Protein AF-A0A7K4A0I3-F1 (afdb_monomer_lite)

Secondary structure (DSSP, 8-state):
----HHHHHHHHHHHHHHHHHHHHTT-HHHHHHHHHHHHHHHHHHHHTT---HHHHHHHHHHHHHHHHHHHHHHHHHHHHTT-TT--SPPPP-------PPP--SS----------SS--GGGHHHHHHHHHHHHHHHHHHTT-----

pLDDT: mean 91.73, std 7.2, range [68.06, 98.69]

Radius of gyration: 24.48 Å; chains: 1; bounding box: 53×55×45 Å

Sequence (148 aa):
EVADVPNIRQMFSLFTKEAENALERGLVLPAYDNVIKCSHTSNFLDARGAIGFTERQALFGKMRELSRKVAEAYYAQREEMGFPWMKGEQPELVLEEETLPEISEERANLLFEIGVEELPNADLEAAISNLEQLIKALLLDSRLEYNT

Structure (mmCIF, N/CA/C/O backbone):
data_AF-A0A7K4A0I3-F1
#
_entry.id   AF-A0A7K4A0I3-F1
#
loop_
_atom_site.group_PDB
_atom_site.id
_atom_site.type_symbol
_atom_site.label_atom_id
_atom_site.label_alt_id
_atom_site.label_comp_id
_atom_site.label_asym_id
_atom_site.label_entity_id
_atom_site.label_seq_id
_atom_site.pdbx_PDB_ins_code
_atom_site.Cartn_x
_atom_site.Cartn_y
_atom_site.Cartn_z
_atom_site.occupancy
_atom_site.B_iso_or_equiv
_atom_site.auth_seq_id
_atom_site.auth_comp_id
_atom_site.auth_asym_id
_atom_site.auth_atom_id
_atom_site.pdbx_PDB_model_num
ATOM 1 N N . GLU A 1 1 ? -4.300 6.311 -21.183 1.00 68.56 1 GLU A N 1
ATOM 2 C CA . GLU A 1 1 ? -3.957 7.563 -21.903 1.00 68.56 1 GLU A CA 1
ATOM 3 C C . GLU A 1 1 ? -4.893 8.741 -21.604 1.00 68.56 1 GLU A C 1
ATOM 5 O O . GLU A 1 1 ? -4.411 9.864 -21.565 1.00 68.56 1 GLU A O 1
ATOM 10 N N . VAL A 1 2 ? -6.190 8.515 -21.337 1.00 92.31 2 VAL A N 1
ATOM 11 C CA . VAL A 1 2 ? -7.206 9.592 -21.237 1.00 92.31 2 VAL A CA 1
ATOM 12 C C . VAL A 1 2 ? -7.565 10.075 -19.823 1.00 92.31 2 VAL A C 1
ATOM 14 O O . VAL A 1 2 ? -8.317 11.035 -19.696 1.00 92.31 2 VAL A O 1
ATOM 17 N N . ALA A 1 3 ? -7.080 9.429 -18.755 1.00 90.38 3 ALA A N 1
ATOM 18 C CA . ALA A 1 3 ? -7.421 9.844 -17.390 1.00 90.38 3 ALA A CA 1
ATOM 19 C C . ALA A 1 3 ? -6.912 11.270 -17.102 1.00 90.38 3 ALA A C 1
ATOM 21 O O . ALA A 1 3 ? -5.731 11.570 -17.321 1.00 90.38 3 ALA A O 1
ATOM 22 N N . ASP A 1 4 ? -7.812 12.121 -16.605 1.00 96.69 4 ASP A N 1
ATOM 23 C CA . ASP A 1 4 ? -7.553 13.530 -16.316 1.00 96.69 4 ASP A CA 1
ATOM 24 C C . ASP A 1 4 ? -6.763 13.681 -15.008 1.00 96.69 4 ASP A C 1
ATOM 26 O O . ASP A 1 4 ? -7.271 13.445 -13.911 1.00 96.69 4 ASP A O 1
ATOM 30 N N . VAL A 1 5 ? -5.486 14.042 -15.134 1.00 96.81 5 VAL A N 1
ATOM 31 C CA . VAL A 1 5 ? -4.552 14.129 -14.003 1.00 96.81 5 VAL A CA 1
ATOM 32 C C . VAL A 1 5 ? -5.020 15.129 -12.932 1.00 96.81 5 VAL A C 1
ATOM 34 O O . VAL A 1 5 ? -5.008 14.746 -11.759 1.00 96.81 5 VAL A O 1
ATOM 37 N N . PRO A 1 6 ? -5.452 16.365 -13.263 1.00 97.56 6 PRO A N 1
A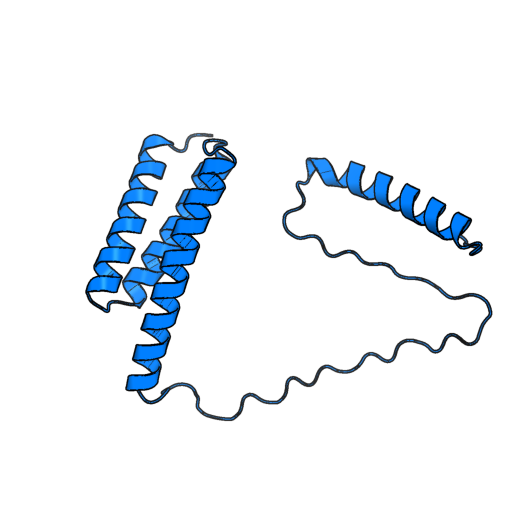TOM 38 C CA . PRO A 1 6 ? -6.020 17.288 -12.276 1.00 97.56 6 PRO A CA 1
ATOM 39 C C . PRO A 1 6 ? -7.171 16.691 -11.457 1.00 97.56 6 PRO A C 1
ATOM 41 O O . PRO A 1 6 ? -7.145 16.767 -10.226 1.00 97.56 6 PRO A O 1
ATOM 44 N N . ASN A 1 7 ? -8.131 16.034 -12.110 1.00 97.88 7 ASN A N 1
ATOM 45 C CA . ASN A 1 7 ? -9.267 15.409 -11.436 1.00 97.88 7 ASN A CA 1
ATOM 46 C C . ASN A 1 7 ? -8.820 14.273 -10.510 1.00 97.88 7 ASN A C 1
ATOM 48 O O . ASN A 1 7 ? -9.263 14.212 -9.365 1.00 97.88 7 ASN A O 1
ATOM 52 N N . ILE A 1 8 ? -7.910 13.398 -10.954 1.00 97.75 8 ILE A N 1
ATOM 53 C CA . ILE A 1 8 ? -7.407 12.301 -10.110 1.00 97.75 8 ILE A CA 1
ATOM 54 C C . ILE A 1 8 ? -6.630 12.841 -8.900 1.00 97.75 8 ILE A C 1
ATOM 56 O O . ILE A 1 8 ? -6.778 12.326 -7.791 1.00 97.75 8 ILE A O 1
ATOM 60 N N . ARG A 1 9 ? -5.854 13.919 -9.064 1.00 97.12 9 ARG A N 1
ATOM 61 C CA . ARG A 1 9 ? -5.172 14.595 -7.945 1.00 97.12 9 ARG A CA 1
ATOM 62 C C . ARG A 1 9 ? -6.164 15.177 -6.946 1.00 97.12 9 ARG A C 1
ATOM 64 O O . ARG A 1 9 ? -5.980 15.033 -5.736 1.00 97.12 9 ARG A O 1
ATOM 71 N N . GLN A 1 10 ? -7.228 15.804 -7.442 1.00 98.19 10 GLN A N 1
ATOM 72 C CA . GLN A 1 10 ? -8.300 16.309 -6.594 1.00 98.19 10 GLN A CA 1
ATOM 73 C C . GLN A 1 10 ? -8.986 15.167 -5.839 1.00 98.19 10 GLN A C 1
ATOM 75 O O . GLN A 1 10 ? -9.190 15.285 -4.633 1.00 98.19 10 GLN A O 1
ATOM 80 N N . MET A 1 11 ? -9.285 14.051 -6.507 1.00 98.44 11 MET A N 1
ATOM 81 C CA . MET A 1 11 ? -9.853 12.862 -5.868 1.00 98.44 11 MET A CA 1
ATOM 82 C C . MET A 1 11 ? -8.941 12.321 -4.764 1.00 98.44 11 MET A C 1
ATOM 84 O O . MET A 1 11 ? -9.420 12.113 -3.655 1.00 98.44 11 MET A O 1
ATOM 88 N N . PHE A 1 12 ? -7.634 12.178 -5.013 1.00 98.19 12 PHE A N 1
ATOM 89 C CA . PHE A 1 12 ? -6.675 11.758 -3.984 1.00 98.19 12 PHE A CA 1
ATOM 90 C C . PHE A 1 12 ? -6.721 12.685 -2.757 1.00 98.19 12 PHE A C 1
ATOM 92 O O . PHE A 1 12 ? -6.774 12.222 -1.615 1.00 98.19 12 PHE A O 1
ATOM 99 N N . SER A 1 13 ? -6.753 14.005 -2.980 1.00 98.19 13 SER A N 1
ATOM 100 C CA . SER A 1 13 ? -6.857 14.988 -1.895 1.00 98.19 13 SER A CA 1
ATOM 101 C C . SER A 1 13 ? -8.176 14.871 -1.124 1.00 98.19 13 SER A C 1
ATOM 103 O O . SER A 1 13 ? -8.170 14.927 0.105 1.00 98.19 13 SER A O 1
ATOM 105 N N . LEU A 1 14 ? -9.297 14.683 -1.825 1.00 98.69 14 LEU A N 1
ATOM 106 C CA . LEU A 1 14 ? -10.615 14.522 -1.211 1.00 98.69 14 LEU A CA 1
ATOM 107 C C . LEU A 1 14 ? -10.700 13.238 -0.383 1.00 98.69 14 LEU A C 1
ATOM 109 O O . LEU A 1 14 ? -11.139 13.296 0.760 1.00 98.69 14 LEU A O 1
ATOM 113 N N . PHE A 1 15 ? -10.230 12.107 -0.910 1.00 98.69 15 PHE A N 1
ATOM 114 C CA . PHE A 1 15 ? -10.224 10.840 -0.178 1.00 98.69 15 PHE A CA 1
ATOM 115 C C . PHE A 1 15 ? -9.307 10.891 1.042 1.00 98.69 15 PHE A C 1
ATOM 117 O O . PHE A 1 15 ? -9.687 10.422 2.109 1.00 98.69 15 PHE A O 1
ATOM 124 N N . THR A 1 16 ? -8.147 11.543 0.936 1.00 98.44 16 THR A N 1
ATOM 125 C CA . THR A 1 16 ? -7.259 11.756 2.089 1.00 98.44 16 THR A CA 1
ATOM 126 C C . THR A 1 16 ? -7.970 12.540 3.196 1.00 98.44 16 THR A C 1
ATOM 128 O O . THR A 1 16 ? -7.957 12.111 4.346 1.00 98.44 16 THR A O 1
ATOM 131 N N . LYS A 1 17 ? -8.646 13.645 2.850 1.00 98.62 17 LYS A N 1
ATOM 132 C CA . LYS A 1 17 ? -9.408 14.459 3.814 1.00 98.62 17 LYS A CA 1
ATOM 133 C C . LYS A 1 17 ? -10.583 13.699 4.421 1.00 98.62 17 LYS A C 1
ATOM 135 O O . LYS A 1 17 ? -10.844 13.827 5.611 1.00 98.62 17 LYS A O 1
ATOM 140 N N . GLU A 1 18 ? -11.291 12.905 3.622 1.00 98.62 18 GLU A N 1
ATOM 141 C CA . GLU A 1 18 ? -12.426 12.130 4.120 1.00 98.62 18 GLU A CA 1
ATOM 142 C C . GLU A 1 18 ? -11.972 10.978 5.026 1.00 98.62 18 GLU A C 1
ATOM 144 O O . GLU A 1 18 ? -12.636 10.685 6.016 1.00 98.62 18 GLU A O 1
ATOM 149 N N . ALA A 1 19 ? -10.810 10.371 4.753 1.00 98.62 19 ALA A N 1
ATOM 150 C CA . ALA A 1 19 ? -10.195 9.404 5.660 1.00 98.62 19 ALA A CA 1
ATOM 151 C C . ALA A 1 19 ? -9.872 10.039 7.022 1.00 98.62 19 ALA A C 1
ATOM 153 O O . ALA A 1 19 ? -10.157 9.442 8.057 1.00 98.62 19 ALA A O 1
ATOM 154 N N . GLU A 1 20 ? -9.313 11.253 7.028 1.00 98.56 20 GLU A N 1
ATOM 155 C CA . GLU A 1 20 ? -9.027 12.007 8.255 1.00 98.56 20 GLU A CA 1
ATOM 156 C C . GLU A 1 20 ? -10.310 12.357 9.018 1.00 98.56 20 GLU A C 1
ATOM 158 O O . GLU A 1 20 ? -10.422 12.025 10.195 1.00 98.56 20 GLU A O 1
ATOM 163 N N . ASN A 1 21 ? -11.315 12.918 8.341 1.00 98.62 21 ASN A N 1
ATOM 164 C CA . ASN A 1 21 ? -12.619 13.236 8.934 1.00 98.62 21 ASN A CA 1
ATOM 165 C C . ASN A 1 21 ? -13.318 11.991 9.513 1.00 98.62 21 ASN A C 1
ATOM 167 O O . ASN A 1 21 ? -13.918 12.046 10.587 1.00 98.62 21 ASN A O 1
ATOM 171 N N . ALA A 1 22 ? -13.239 10.849 8.825 1.00 98.56 22 ALA A N 1
ATOM 172 C CA . ALA A 1 22 ? -13.787 9.591 9.317 1.00 98.56 22 ALA A CA 1
ATOM 173 C C . ALA A 1 22 ? -13.038 9.094 10.566 1.00 98.56 22 ALA A C 1
ATOM 175 O O . ALA A 1 22 ? -13.684 8.709 11.543 1.00 98.56 22 ALA A O 1
ATOM 176 N N . LEU A 1 23 ? -11.701 9.160 10.576 1.00 98.38 23 LEU A N 1
ATOM 177 C CA . LEU A 1 23 ? -10.879 8.808 11.741 1.00 98.38 23 LEU A CA 1
ATOM 178 C C . LEU A 1 23 ? -11.179 9.698 12.951 1.00 98.38 23 LEU A C 1
ATOM 180 O O . LEU A 1 23 ? -11.354 9.179 14.050 1.00 98.38 23 LEU A O 1
ATOM 184 N N . GLU A 1 24 ? -11.305 11.012 12.753 1.00 97.94 24 GLU A N 1
ATOM 185 C CA . GLU A 1 24 ? -11.662 11.974 13.809 1.00 97.94 24 GLU A CA 1
ATOM 186 C C . GLU A 1 24 ? -13.017 11.663 14.462 1.00 97.94 24 GLU A C 1
ATOM 188 O O . GLU A 1 24 ? -13.243 11.982 15.628 1.00 97.94 24 GLU A O 1
ATOM 193 N N . ARG A 1 25 ? -13.916 11.004 13.725 1.00 97.88 25 ARG A N 1
ATOM 194 C CA . ARG A 1 25 ? -15.246 10.583 14.190 1.00 97.88 25 ARG A CA 1
ATOM 195 C C . ARG A 1 25 ? -15.293 9.131 14.677 1.00 97.88 25 ARG A C 1
ATOM 197 O O . ARG A 1 25 ? -16.379 8.639 14.973 1.00 97.88 25 ARG A O 1
ATOM 204 N N . GLY A 1 26 ? -14.160 8.426 14.718 1.00 96.38 26 GLY A N 1
ATOM 205 C CA . GLY A 1 26 ? -14.101 7.006 15.084 1.00 96.38 26 GLY A CA 1
ATOM 206 C C . GLY A 1 26 ? -14.744 6.065 14.055 1.00 96.38 26 GLY A C 1
ATOM 207 O O . GLY A 1 26 ? -15.078 4.924 14.371 1.00 96.38 26 GLY A O 1
ATOM 208 N N . LEU A 1 27 ? -14.945 6.513 12.815 1.00 98.25 27 LEU A N 1
ATOM 209 C CA . LEU A 1 27 ? -15.555 5.728 11.743 1.00 98.25 27 LEU A CA 1
ATOM 210 C C . LEU A 1 27 ? -14.477 4.958 10.969 1.00 98.25 27 LEU A C 1
ATOM 212 O O . LEU A 1 27 ? -14.025 5.375 9.903 1.00 98.25 27 LEU A O 1
ATOM 216 N N . VAL A 1 28 ? -14.081 3.804 11.506 1.00 98.00 28 VAL A N 1
ATOM 217 C CA . VAL A 1 28 ? -12.954 3.007 10.994 1.00 98.00 28 VAL A CA 1
ATOM 218 C C . VAL A 1 28 ? -13.180 2.474 9.577 1.00 98.00 28 VAL A C 1
ATOM 220 O O . VAL A 1 28 ? -12.301 2.621 8.731 1.00 98.00 28 VAL A O 1
ATOM 223 N N . LEU A 1 29 ? -14.343 1.878 9.285 1.00 97.75 29 LEU A N 1
ATOM 224 C CA . LEU A 1 29 ? -14.606 1.307 7.954 1.00 97.75 29 LEU A CA 1
ATOM 225 C C . LEU A 1 29 ? -14.662 2.390 6.858 1.00 97.75 29 LEU A C 1
ATOM 227 O O . LEU A 1 29 ? -13.959 2.241 5.860 1.00 97.75 29 LEU A O 1
ATOM 231 N N . PRO A 1 30 ? -15.376 3.523 7.042 1.00 98.44 30 PRO A N 1
ATOM 232 C CA . PRO A 1 30 ? -15.313 4.626 6.082 1.00 98.44 30 PRO A CA 1
ATOM 233 C C . PRO A 1 30 ? -13.908 5.214 5.907 1.00 98.44 30 PRO A C 1
ATOM 235 O O . PRO A 1 30 ? -13.543 5.612 4.798 1.00 98.44 30 PRO A O 1
ATOM 238 N N . ALA A 1 31 ? -13.103 5.269 6.973 1.00 98.62 31 ALA A N 1
ATOM 239 C CA . ALA A 1 31 ? -11.716 5.706 6.870 1.00 98.62 31 ALA A CA 1
ATOM 240 C C . ALA A 1 31 ? -10.885 4.744 6.009 1.00 98.62 31 ALA A C 1
ATOM 242 O O . ALA A 1 31 ? -10.183 5.187 5.099 1.00 98.62 31 ALA A O 1
ATOM 243 N N . TYR A 1 32 ? -11.012 3.435 6.247 1.00 98.56 32 TYR A N 1
ATOM 244 C CA . TYR A 1 32 ? -10.341 2.401 5.461 1.00 98.56 32 TYR A CA 1
ATOM 245 C C . TYR A 1 32 ? -10.719 2.463 3.977 1.00 98.56 32 TYR A C 1
ATOM 247 O O . TYR A 1 32 ? -9.835 2.497 3.122 1.00 98.56 32 TYR A O 1
ATOM 255 N N . ASP A 1 33 ? -12.010 2.580 3.659 1.00 98.62 33 ASP A N 1
ATOM 256 C CA . ASP A 1 33 ? -12.482 2.693 2.275 1.00 98.62 33 ASP A CA 1
ATOM 257 C C . ASP A 1 33 ? -11.834 3.873 1.541 1.00 98.62 33 ASP A C 1
ATOM 259 O O . ASP A 1 33 ? -11.485 3.774 0.363 1.00 98.62 33 ASP A O 1
ATOM 263 N N . ASN A 1 34 ? -11.648 5.004 2.225 1.00 98.62 34 ASN A N 1
ATOM 264 C CA . ASN A 1 34 ? -10.969 6.157 1.642 1.00 98.62 34 ASN A CA 1
ATOM 265 C C . ASN A 1 34 ? -9.467 5.921 1.439 1.00 98.62 34 ASN A C 1
ATOM 267 O O . ASN A 1 34 ? -8.932 6.352 0.420 1.00 98.62 34 ASN A O 1
ATOM 271 N N . VAL A 1 35 ? -8.795 5.181 2.325 1.00 98.44 35 VAL A N 1
ATOM 272 C CA . VAL A 1 35 ? -7.396 4.763 2.117 1.00 98.44 35 VAL A CA 1
ATOM 273 C C . VAL A 1 35 ? -7.260 3.885 0.869 1.00 98.44 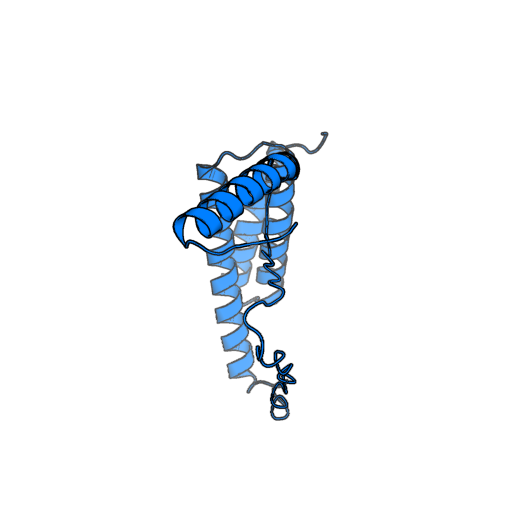35 VAL A C 1
ATOM 275 O O . VAL A 1 35 ? -6.358 4.109 0.060 1.00 98.44 35 VAL A O 1
ATOM 278 N N . ILE A 1 36 ? -8.183 2.945 0.653 1.00 98.25 36 ILE A N 1
ATOM 279 C CA . ILE A 1 36 ? -8.200 2.115 -0.563 1.00 98.25 36 ILE A CA 1
ATOM 280 C C . ILE A 1 36 ? -8.411 2.975 -1.815 1.00 98.25 36 ILE A C 1
ATOM 282 O O . ILE A 1 36 ? -7.724 2.793 -2.823 1.00 98.25 36 ILE A O 1
ATOM 286 N N . LYS A 1 37 ? -9.295 3.977 -1.753 1.00 98.44 37 LYS A N 1
ATOM 287 C CA . LYS A 1 37 ? -9.484 4.935 -2.855 1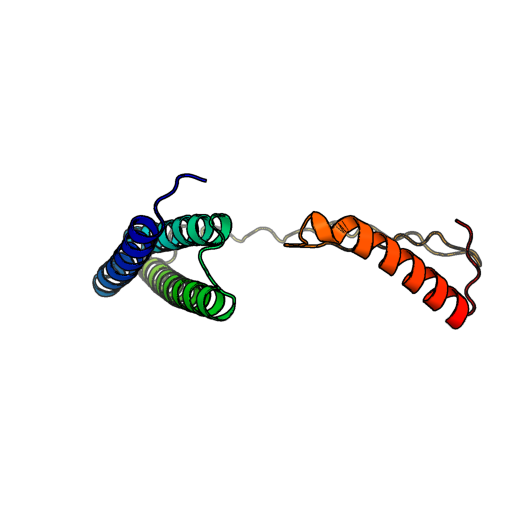.00 98.44 37 LYS A CA 1
ATOM 288 C C . LYS A 1 37 ? -8.236 5.794 -3.109 1.00 98.44 37 LYS A C 1
ATOM 290 O O . LYS A 1 37 ? -7.921 6.070 -4.270 1.00 98.44 37 LYS A O 1
ATOM 295 N N . CYS A 1 38 ? -7.490 6.181 -2.071 1.00 98.00 38 CYS A N 1
ATOM 296 C CA . CYS A 1 38 ? -6.184 6.832 -2.225 1.00 98.00 38 CYS A CA 1
ATOM 297 C C . CYS A 1 38 ? -5.190 5.932 -2.977 1.00 98.00 38 CYS A C 1
ATOM 299 O O . CYS A 1 38 ? -4.562 6.397 -3.924 1.00 98.00 38 CYS A O 1
ATOM 301 N N . SER A 1 39 ? -5.104 4.643 -2.626 1.00 97.00 39 SER A N 1
ATOM 302 C CA . SER A 1 39 ? -4.235 3.680 -3.324 1.00 97.00 39 SER A CA 1
ATOM 303 C C . SER A 1 39 ? -4.621 3.531 -4.797 1.00 97.00 39 SER A C 1
ATOM 305 O O . SER A 1 39 ? -3.778 3.597 -5.692 1.00 97.00 39 SER A O 1
ATOM 307 N N . HIS A 1 40 ? -5.919 3.428 -5.078 1.00 96.94 40 HIS A N 1
ATOM 308 C CA . HIS A 1 40 ? -6.397 3.332 -6.451 1.00 96.94 40 HIS A CA 1
ATOM 309 C C . HIS A 1 40 ? -6.065 4.588 -7.274 1.00 96.94 40 HIS A C 1
ATOM 311 O O . HIS A 1 40 ? -5.560 4.496 -8.394 1.00 96.94 40 HIS A O 1
ATOM 317 N N . THR A 1 41 ? -6.297 5.776 -6.711 1.00 96.88 41 THR A N 1
ATOM 318 C CA . THR A 1 41 ? -5.989 7.042 -7.392 1.00 96.88 41 THR A CA 1
ATOM 319 C C . THR A 1 41 ? -4.490 7.264 -7.574 1.00 96.88 41 THR A C 1
ATOM 321 O O . THR A 1 41 ? -4.094 7.743 -8.637 1.00 96.88 41 THR A O 1
ATOM 324 N N . SER A 1 42 ? -3.637 6.860 -6.623 1.00 95.75 42 SER A N 1
ATOM 325 C CA . SER A 1 42 ? -2.184 6.929 -6.818 1.00 95.75 42 SER A CA 1
ATOM 326 C C . SER A 1 42 ? -1.719 6.033 -7.959 1.00 95.75 42 SER A C 1
ATOM 328 O O . SER A 1 42 ? -0.882 6.463 -8.748 1.00 95.75 42 SER A O 1
ATOM 330 N N . ASN A 1 43 ? -2.309 4.843 -8.114 1.00 94.62 43 ASN A N 1
ATOM 331 C CA . ASN A 1 43 ? -1.965 3.932 -9.209 1.00 94.62 43 ASN A CA 1
ATOM 332 C C . ASN A 1 43 ? -2.309 4.537 -10.575 1.00 94.62 43 ASN A C 1
ATOM 334 O O . ASN A 1 43 ? -1.536 4.408 -11.521 1.00 94.62 43 ASN A O 1
ATOM 338 N N . PHE A 1 44 ? -3.428 5.261 -10.688 1.00 94.69 44 PHE A N 1
ATOM 339 C CA . PHE A 1 44 ? -3.733 5.995 -11.918 1.00 94.69 44 PHE A CA 1
ATOM 340 C C . PHE A 1 44 ? -2.740 7.119 -12.198 1.00 94.69 44 PHE A C 1
ATOM 342 O O . PHE A 1 44 ? -2.345 7.301 -13.348 1.00 94.69 44 PHE A O 1
ATOM 349 N N . LEU A 1 45 ? -2.341 7.882 -11.178 1.00 94.81 45 LEU A N 1
ATOM 350 C CA . LEU A 1 45 ? -1.347 8.942 -11.348 1.00 94.81 45 LEU A CA 1
ATOM 351 C C . LEU A 1 45 ? 0.009 8.377 -11.784 1.00 94.81 45 LEU A C 1
ATOM 353 O O . LEU A 1 45 ? 0.646 8.945 -12.672 1.00 94.81 45 LEU A O 1
ATOM 357 N N . ASP A 1 46 ? 0.405 7.242 -11.212 1.00 92.62 46 ASP A N 1
ATOM 358 C CA . ASP A 1 46 ? 1.631 6.531 -11.563 1.00 92.62 46 ASP A CA 1
ATOM 359 C C . ASP A 1 46 ? 1.592 6.008 -13.002 1.00 92.62 46 ASP A C 1
ATOM 361 O O . ASP A 1 46 ? 2.461 6.337 -13.806 1.00 92.62 46 ASP A O 1
ATOM 365 N N . ALA A 1 47 ? 0.508 5.327 -13.384 1.00 92.38 47 ALA A N 1
ATOM 366 C CA . ALA A 1 47 ? 0.299 4.844 -14.749 1.00 92.38 47 ALA A CA 1
ATOM 367 C C . ALA A 1 47 ? 0.213 5.979 -15.788 1.00 92.38 47 ALA A C 1
ATOM 369 O O . ALA A 1 47 ? 0.476 5.776 -16.974 1.00 92.38 47 ALA A O 1
ATOM 370 N N . ARG A 1 48 ? -0.164 7.196 -15.372 1.00 93.56 48 ARG A N 1
ATOM 371 C CA . ARG A 1 48 ? -0.128 8.390 -16.230 1.00 93.56 48 ARG A CA 1
ATOM 372 C C . ARG A 1 48 ? 1.264 9.015 -16.346 1.00 93.56 48 ARG A C 1
ATOM 374 O O . ARG A 1 48 ? 1.394 9.963 -17.116 1.00 93.56 48 ARG A O 1
ATOM 381 N N . GLY A 1 49 ? 2.265 8.528 -15.610 1.00 92.25 49 GLY A N 1
ATOM 382 C CA . GLY A 1 49 ? 3.581 9.160 -15.500 1.00 92.25 49 GLY A CA 1
ATOM 383 C C . GLY A 1 49 ? 3.507 10.548 -14.858 1.00 92.25 49 GLY A C 1
ATOM 384 O O . GLY A 1 49 ? 4.355 11.398 -15.108 1.00 92.25 49 GLY A O 1
ATOM 385 N N . ALA A 1 50 ? 2.447 10.810 -14.088 1.00 92.19 50 ALA A N 1
ATOM 386 C CA . ALA A 1 50 ? 2.114 12.137 -13.587 1.00 92.19 50 ALA A CA 1
ATOM 387 C C . ALA A 1 50 ? 2.711 12.437 -12.207 1.00 92.19 50 ALA A C 1
ATOM 389 O O . ALA A 1 50 ? 2.501 13.543 -11.704 1.00 92.19 50 ALA A O 1
ATOM 390 N N . ILE A 1 51 ? 3.405 11.471 -11.596 1.00 90.69 51 ILE A N 1
ATOM 391 C CA . ILE A 1 51 ? 4.069 11.606 -10.296 1.00 90.69 51 ILE A CA 1
ATOM 392 C C . ILE A 1 51 ? 5.571 11.369 -10.435 1.00 90.69 51 ILE A C 1
ATOM 394 O O . ILE A 1 51 ? 6.014 10.384 -11.021 1.00 90.69 51 ILE A O 1
ATOM 398 N N . GLY A 1 52 ? 6.360 12.295 -9.894 1.00 91.56 52 GLY A N 1
ATOM 399 C CA . GLY A 1 52 ? 7.813 12.144 -9.789 1.00 91.56 52 GLY A CA 1
ATOM 400 C C . GLY A 1 52 ? 8.220 11.285 -8.588 1.00 91.56 52 GLY A C 1
ATOM 401 O O . GLY A 1 52 ? 7.403 10.984 -7.721 1.00 91.56 52 GLY A O 1
ATOM 402 N N . PHE A 1 53 ? 9.508 10.949 -8.483 1.00 87.19 53 PHE A N 1
ATOM 403 C CA . PHE A 1 53 ? 10.044 10.125 -7.389 1.00 87.19 53 PHE A CA 1
ATOM 404 C C . PHE A 1 53 ? 9.719 10.684 -5.991 1.00 87.19 53 PHE A C 1
ATOM 406 O O . PHE A 1 53 ? 9.123 9.992 -5.166 1.00 87.19 53 PHE A O 1
ATOM 413 N N . THR A 1 54 ? 10.045 11.956 -5.744 1.00 92.25 54 THR A N 1
ATOM 414 C CA . THR A 1 54 ? 9.788 12.627 -4.457 1.00 92.25 54 THR A CA 1
ATOM 415 C C . THR A 1 54 ? 8.298 12.684 -4.133 1.00 92.25 54 THR A C 1
ATOM 417 O O . THR A 1 54 ? 7.885 12.506 -2.989 1.00 92.25 54 THR A O 1
ATOM 420 N N . GLU A 1 55 ? 7.472 12.912 -5.150 1.00 93.06 55 GLU A N 1
ATOM 421 C CA . GLU A 1 55 ? 6.028 12.963 -4.977 1.00 93.06 55 GLU A CA 1
ATOM 422 C C . GLU A 1 55 ? 5.448 11.587 -4.647 1.00 93.06 55 GLU A C 1
ATOM 424 O O . GLU A 1 55 ? 4.650 11.469 -3.719 1.00 93.06 55 GLU A O 1
ATOM 429 N N . ARG A 1 56 ? 5.897 10.535 -5.338 1.00 93.44 56 ARG A N 1
ATOM 430 C CA . ARG A 1 56 ? 5.503 9.153 -5.050 1.00 93.44 56 ARG A CA 1
ATOM 431 C C . ARG A 1 56 ? 5.800 8.794 -3.593 1.00 93.44 56 ARG A C 1
ATOM 433 O O . ARG A 1 56 ? 4.931 8.261 -2.906 1.00 93.44 56 ARG A O 1
ATOM 440 N N . GLN A 1 57 ? 6.980 9.162 -3.092 1.00 93.69 57 GLN A N 1
ATOM 441 C CA . GLN A 1 57 ? 7.334 8.966 -1.684 1.00 93.69 57 GLN A CA 1
ATOM 442 C C . GLN A 1 57 ? 6.376 9.694 -0.730 1.00 93.69 57 GLN A C 1
ATOM 444 O O . GLN A 1 57 ? 5.958 9.109 0.269 1.00 93.69 57 GLN A O 1
ATOM 449 N N . ALA A 1 58 ? 5.986 10.934 -1.038 1.00 95.25 58 ALA A N 1
ATOM 450 C CA . ALA A 1 58 ? 5.048 11.698 -0.216 1.00 95.25 58 ALA A CA 1
ATOM 451 C C . ALA A 1 58 ? 3.638 11.079 -0.200 1.00 95.25 58 ALA A C 1
ATOM 453 O O . ALA A 1 58 ? 3.046 10.926 0.871 1.00 95.25 58 ALA A O 1
ATOM 454 N N . LEU A 1 59 ? 3.115 10.668 -1.363 1.00 95.50 59 LEU A N 1
ATOM 455 C CA . LEU A 1 59 ? 1.812 10.000 -1.471 1.00 95.50 59 LEU A CA 1
ATOM 456 C C . LEU A 1 59 ? 1.796 8.687 -0.675 1.00 95.50 59 LEU A C 1
ATOM 458 O O . LEU A 1 59 ? 0.872 8.439 0.101 1.00 95.50 59 LEU A O 1
ATOM 462 N N . PHE A 1 60 ? 2.846 7.872 -0.810 1.00 95.19 60 PHE A N 1
ATOM 463 C CA . PHE A 1 60 ? 2.983 6.616 -0.070 1.00 95.19 60 PHE A CA 1
ATOM 464 C C . PHE A 1 60 ? 3.147 6.849 1.430 1.00 95.19 60 PHE A C 1
ATOM 466 O O . PHE A 1 60 ? 2.526 6.148 2.227 1.00 95.19 60 PHE A O 1
ATOM 473 N N . GLY A 1 61 ? 3.918 7.862 1.827 1.00 97.62 61 GLY A N 1
ATOM 474 C CA . GLY A 1 61 ? 4.027 8.287 3.220 1.00 97.62 61 GLY A CA 1
ATOM 475 C C . GLY A 1 61 ? 2.662 8.633 3.813 1.00 97.62 61 GLY A C 1
ATOM 476 O O . GLY A 1 61 ? 2.318 8.137 4.887 1.00 97.62 61 GLY A O 1
ATOM 477 N N . LYS A 1 62 ? 1.842 9.396 3.079 1.00 97.56 62 LYS A N 1
ATOM 478 C CA . LYS A 1 62 ? 0.496 9.764 3.527 1.00 97.56 62 LYS A CA 1
ATOM 479 C C . LYS A 1 62 ? -0.427 8.555 3.674 1.00 97.56 62 LYS A C 1
ATOM 481 O O . LYS A 1 62 ? -1.119 8.426 4.682 1.00 97.56 62 LYS A O 1
ATOM 486 N N . MET A 1 63 ? -0.424 7.647 2.701 1.00 97.62 63 MET A N 1
ATOM 487 C CA . MET A 1 63 ? -1.250 6.438 2.766 1.00 97.62 63 MET A CA 1
ATOM 488 C C . MET A 1 63 ? -0.816 5.494 3.888 1.00 97.62 63 MET A C 1
ATOM 490 O O . MET A 1 63 ? -1.674 4.938 4.571 1.00 97.62 63 MET A O 1
ATOM 494 N N . ARG A 1 64 ? 0.493 5.348 4.133 1.00 98.31 64 ARG A N 1
ATOM 495 C CA . ARG A 1 64 ? 1.020 4.568 5.265 1.00 98.31 64 ARG A CA 1
ATOM 496 C C . ARG A 1 64 ? 0.588 5.160 6.603 1.00 98.31 64 ARG A C 1
ATOM 498 O O . ARG A 1 64 ? 0.154 4.420 7.480 1.00 98.31 64 ARG A O 1
ATOM 505 N N . GLU A 1 65 ? 0.652 6.485 6.743 1.00 98.44 65 GLU A N 1
ATOM 506 C CA . GLU A 1 65 ? 0.180 7.187 7.940 1.00 98.44 65 GLU A CA 1
ATOM 507 C C . GLU A 1 65 ? -1.303 6.892 8.218 1.00 98.44 65 GLU A C 1
ATOM 509 O O . GLU A 1 65 ? -1.652 6.496 9.331 1.00 98.44 65 GLU A O 1
ATOM 514 N N . LEU A 1 66 ? -2.168 7.050 7.211 1.00 98.44 66 LEU A N 1
ATOM 515 C CA . LEU A 1 66 ? -3.603 6.794 7.350 1.00 98.44 66 LEU A CA 1
ATOM 516 C C . LEU A 1 66 ? -3.901 5.319 7.625 1.00 98.44 66 LEU A C 1
ATOM 518 O O . LEU A 1 66 ? -4.680 5.018 8.524 1.00 98.44 66 LEU A O 1
ATOM 522 N N . SER A 1 67 ? -3.246 4.404 6.906 1.00 98.56 67 SER A N 1
ATOM 523 C CA . SER A 1 67 ? -3.406 2.956 7.103 1.00 98.56 67 SER A CA 1
ATOM 524 C C . SER A 1 67 ? -3.068 2.548 8.535 1.00 98.56 67 SER A C 1
ATOM 526 O O . SER A 1 67 ? -3.816 1.793 9.150 1.00 98.56 67 SER A O 1
ATOM 528 N N . ARG A 1 68 ? -1.982 3.099 9.098 1.00 98.62 68 ARG A N 1
ATOM 529 C CA . ARG A 1 68 ? -1.600 2.868 10.495 1.00 98.62 68 ARG A CA 1
ATOM 530 C C . ARG A 1 68 ? -2.686 3.348 11.459 1.00 98.62 68 ARG A C 1
ATOM 532 O O . ARG A 1 68 ? -3.106 2.579 12.314 1.00 98.62 68 ARG A O 1
ATOM 539 N N . LYS A 1 69 ? -3.180 4.582 11.295 1.00 98.56 69 LYS A N 1
ATOM 540 C CA . LYS A 1 69 ? -4.253 5.128 12.149 1.00 98.56 69 LYS A CA 1
ATOM 541 C C . LYS A 1 69 ? -5.534 4.295 12.068 1.00 98.56 69 LYS A C 1
ATOM 543 O O . LYS A 1 69 ? -6.175 4.059 13.085 1.00 98.56 69 LYS A O 1
ATOM 548 N N . VAL A 1 70 ? -5.897 3.835 10.871 1.00 98.69 70 VAL A N 1
ATOM 549 C CA . VAL A 1 70 ? -7.047 2.945 10.663 1.00 98.69 70 VAL A CA 1
ATOM 550 C C . VAL A 1 70 ? -6.847 1.616 11.387 1.00 98.69 70 VAL A C 1
ATOM 552 O O . VAL A 1 70 ? -7.766 1.165 12.062 1.00 98.69 70 VAL A O 1
ATOM 555 N N . ALA A 1 71 ? -5.665 1.004 11.285 1.00 98.44 71 ALA A N 1
ATOM 556 C CA . ALA A 1 71 ? -5.360 -0.252 11.965 1.00 98.44 71 ALA A CA 1
ATOM 557 C C . ALA A 1 71 ? -5.409 -0.107 13.496 1.00 98.44 71 ALA A C 1
ATOM 559 O O . ALA A 1 71 ? -6.023 -0.934 14.165 1.00 98.44 71 ALA A O 1
ATOM 560 N N . GLU A 1 72 ? -4.830 0.966 14.040 1.00 98.38 72 GLU A N 1
ATOM 561 C CA . GLU A 1 72 ? -4.877 1.287 15.473 1.00 98.38 72 GLU A CA 1
ATOM 562 C C . GLU A 1 72 ? -6.321 1.483 15.957 1.00 98.38 72 GLU A C 1
ATOM 564 O O . GLU A 1 72 ? -6.737 0.872 16.941 1.00 98.38 72 GLU A O 1
ATOM 569 N N . ALA A 1 73 ? -7.116 2.274 15.231 1.00 97.94 73 ALA A N 1
ATOM 570 C CA . ALA A 1 73 ? -8.516 2.515 15.571 1.00 97.94 73 ALA A CA 1
ATOM 571 C C . ALA A 1 73 ? -9.378 1.246 15.441 1.00 97.94 73 ALA A C 1
ATOM 573 O O . ALA A 1 73 ? -10.248 0.998 16.274 1.00 97.94 73 ALA A O 1
ATOM 574 N N . TYR A 1 74 ? -9.122 0.415 14.426 1.00 97.75 74 TYR A N 1
ATOM 575 C CA . TYR A 1 74 ? -9.781 -0.880 14.268 1.00 97.75 74 TYR A CA 1
ATOM 576 C C . TYR A 1 74 ? -9.469 -1.808 15.437 1.00 97.75 74 TYR A C 1
ATOM 578 O O . TYR A 1 74 ? -10.383 -2.401 16.006 1.00 97.75 74 TYR A O 1
ATOM 586 N N . TYR A 1 75 ? -8.191 -1.926 15.804 1.00 96.56 75 TYR A N 1
ATOM 587 C CA . TYR A 1 75 ? -7.762 -2.753 16.924 1.00 96.56 75 TYR A CA 1
ATOM 588 C C . TYR A 1 75 ? -8.452 -2.318 18.219 1.00 96.56 75 TYR A C 1
ATOM 590 O O . TYR A 1 75 ? -9.063 -3.157 18.875 1.00 96.56 75 TYR A O 1
ATOM 598 N N . ALA A 1 76 ? -8.447 -1.016 18.526 1.00 96.69 76 ALA A N 1
ATOM 599 C CA . ALA A 1 76 ? -9.113 -0.473 19.709 1.00 96.69 76 ALA A CA 1
ATOM 600 C C . ALA A 1 76 ? -10.613 -0.819 19.739 1.00 96.69 76 ALA A C 1
ATOM 602 O O . ALA A 1 76 ? -11.107 -1.327 20.741 1.00 96.69 76 ALA A O 1
ATOM 603 N N . GLN A 1 77 ? -11.329 -0.662 18.617 1.00 95.69 77 GLN A N 1
ATOM 604 C CA . GLN A 1 77 ? -12.738 -1.074 18.528 1.00 95.69 77 GLN A CA 1
ATOM 605 C C . GLN A 1 77 ? -12.929 -2.574 18.768 1.00 95.69 77 GLN A C 1
ATOM 607 O O . GLN A 1 77 ? -13.900 -2.988 19.398 1.00 95.69 77 GLN A O 1
ATOM 612 N N . ARG A 1 78 ? -12.024 -3.422 18.264 1.00 94.88 78 ARG A N 1
ATOM 613 C CA . ARG A 1 78 ? -12.102 -4.871 18.500 1.00 94.88 78 ARG A CA 1
ATOM 614 C C . ARG A 1 78 ? -11.807 -5.237 19.943 1.00 94.88 78 ARG A C 1
ATOM 616 O O . ARG A 1 78 ? -12.490 -6.117 20.460 1.00 94.88 78 ARG A O 1
ATOM 623 N N . GLU A 1 79 ? -10.855 -4.565 20.572 1.00 95.31 79 GLU A N 1
ATOM 624 C CA . GLU A 1 79 ? -10.523 -4.735 21.983 1.00 95.31 79 GLU A CA 1
ATOM 625 C C . GLU A 1 79 ? -11.703 -4.337 22.882 1.00 95.31 79 GLU A C 1
ATOM 627 O O . GLU A 1 79 ? -12.109 -5.128 23.732 1.00 95.31 79 GLU A O 1
ATOM 632 N N . GLU A 1 80 ? -12.348 -3.193 22.624 1.00 95.12 80 GLU A N 1
ATOM 633 C CA . GLU A 1 80 ? -13.568 -2.757 23.327 1.00 95.12 80 GLU A CA 1
ATOM 634 C C . GLU A 1 80 ? -14.725 -3.760 23.188 1.00 95.12 80 GLU A C 1
ATOM 636 O O . GLU A 1 80 ? -15.511 -3.958 24.115 1.00 95.12 80 GLU A O 1
ATOM 641 N N . MET A 1 81 ? -14.820 -4.432 22.038 1.00 94.62 81 MET A N 1
ATOM 642 C CA . MET A 1 81 ? -15.804 -5.490 21.787 1.00 94.62 81 MET A CA 1
ATOM 643 C C . MET A 1 81 ? -15.395 -6.861 22.357 1.00 94.62 81 MET A C 1
ATOM 645 O O . MET A 1 81 ? -16.127 -7.834 22.162 1.00 94.62 81 MET A O 1
ATOM 649 N N . GLY A 1 82 ? -14.233 -6.973 23.010 1.00 94.25 82 GLY A N 1
ATOM 650 C CA . GLY A 1 82 ? -13.709 -8.234 23.541 1.00 94.25 82 GLY A CA 1
ATOM 651 C C . GLY A 1 82 ? -13.318 -9.246 22.459 1.00 94.25 82 GLY A C 1
ATOM 652 O O . GLY A 1 82 ? -13.490 -10.445 22.654 1.00 94.25 82 GLY A O 1
ATOM 653 N N . PHE A 1 83 ? -12.844 -8.774 21.302 1.00 92.38 83 PHE A N 1
ATOM 654 C CA . PHE A 1 83 ? -12.433 -9.578 20.145 1.00 92.38 83 PHE A CA 1
ATOM 655 C C . PHE A 1 83 ? -13.472 -10.639 19.721 1.00 92.38 83 PHE A C 1
ATOM 657 O O . PHE A 1 83 ? -13.195 -11.838 19.748 1.00 92.38 83 PHE A O 1
ATOM 664 N N . PRO A 1 84 ? -14.662 -10.233 19.236 1.00 88.62 84 PRO A N 1
ATOM 665 C CA . PRO A 1 84 ? -15.802 -11.136 19.014 1.00 88.62 84 PRO A CA 1
ATOM 666 C C . PRO A 1 84 ? -15.542 -12.275 18.012 1.00 88.62 84 PRO A C 1
ATOM 668 O O . PRO A 1 84 ? -16.292 -13.256 17.979 1.00 88.62 84 PRO A O 1
ATOM 671 N N . TRP A 1 85 ? -14.506 -12.137 17.180 1.00 83.25 85 TRP A N 1
ATOM 672 C CA . TRP A 1 85 ? -14.100 -13.105 16.159 1.00 83.25 85 TRP A CA 1
ATOM 673 C C . TRP A 1 85 ? -12.832 -13.886 16.505 1.00 83.25 85 TRP A C 1
ATOM 675 O O . TRP A 1 85 ? -12.515 -14.830 15.790 1.00 83.25 85 TRP A O 1
ATOM 685 N N . MET A 1 86 ? -12.142 -13.561 17.601 1.00 82.69 86 MET A N 1
ATOM 686 C CA . MET A 1 86 ? -11.071 -14.412 18.126 1.00 82.69 86 MET A CA 1
ATOM 687 C C . MET A 1 86 ? -11.691 -15.555 18.931 1.00 82.69 86 MET A C 1
ATOM 689 O O . MET A 1 86 ? -11.648 -15.586 20.158 1.00 82.69 86 MET A O 1
ATOM 693 N N . LYS A 1 87 ? -12.355 -16.471 18.222 1.00 76.69 87 LYS A N 1
ATOM 694 C CA . LYS A 1 87 ? -12.886 -17.710 18.789 1.00 76.69 87 LYS A CA 1
ATOM 695 C C . LYS A 1 87 ? -12.011 -18.868 18.330 1.00 76.69 87 LYS A C 1
ATOM 697 O O . LYS A 1 87 ? -11.996 -19.182 17.145 1.00 76.69 87 LYS A O 1
ATOM 702 N N . GLY A 1 88 ? -11.358 -19.517 19.287 1.00 72.38 88 GLY A N 1
ATOM 703 C CA . GLY A 1 88 ? -10.456 -20.640 19.043 1.00 72.38 88 GLY A CA 1
ATOM 704 C C . GLY A 1 88 ? -8.998 -20.209 18.910 1.00 72.38 88 GLY A C 1
ATOM 705 O O . GLY A 1 88 ? -8.694 -19.054 18.622 1.00 72.38 88 GLY A O 1
ATOM 706 N N . GLU A 1 89 ? -8.101 -21.153 19.161 1.00 77.81 89 GLU A N 1
ATOM 707 C CA . GLU A 1 89 ? -6.684 -21.005 18.847 1.00 77.81 89 GLU A CA 1
ATOM 708 C C . GLU A 1 89 ? -6.517 -21.160 17.332 1.00 77.81 89 GLU A C 1
ATOM 710 O O . GLU A 1 89 ? -7.114 -22.058 16.728 1.00 77.81 89 GLU A O 1
ATOM 715 N N . GLN A 1 90 ? -5.742 -20.271 16.699 1.00 77.25 90 GLN A N 1
ATOM 716 C CA . GLN A 1 90 ? -5.299 -20.516 15.330 1.00 77.25 90 GLN A CA 1
ATOM 717 C C . GLN A 1 90 ? -4.506 -21.828 15.363 1.00 77.25 90 GLN A C 1
ATOM 719 O O . GLN A 1 90 ? -3.562 -21.913 16.152 1.00 77.25 90 GLN A O 1
ATOM 724 N N . PRO A 1 91 ? -4.881 -22.850 14.570 1.00 80.00 91 PRO A N 1
ATOM 725 C CA . PRO A 1 91 ? -4.099 -24.071 14.520 1.00 80.00 91 PRO A CA 1
ATOM 726 C C . PRO A 1 91 ? -2.669 -23.701 14.144 1.00 80.00 91 PRO A C 1
ATOM 728 O O . PRO A 1 91 ? -2.452 -22.820 13.304 1.00 80.00 91 PRO A O 1
ATOM 731 N N . GLU A 1 92 ? -1.708 -24.342 14.800 1.00 83.06 92 GLU A N 1
ATOM 732 C CA . GLU A 1 92 ? -0.301 -24.155 14.481 1.00 83.06 92 GLU A CA 1
ATOM 733 C C . GLU A 1 92 ? -0.117 -24.346 12.973 1.00 83.06 92 GLU A C 1
ATOM 735 O O . GLU A 1 92 ? -0.646 -25.295 12.384 1.00 83.06 92 GLU A O 1
ATOM 740 N N . LEU A 1 93 ? 0.555 -23.390 12.329 1.00 83.50 93 LEU A N 1
ATOM 741 C CA . LEU A 1 93 ? 0.879 -23.512 10.918 1.00 83.50 93 LEU A CA 1
ATOM 742 C C . LEU A 1 93 ? 1.897 -24.647 10.798 1.00 83.50 93 LEU A C 1
ATOM 744 O O . LEU A 1 93 ? 3.090 -24.436 10.997 1.00 83.50 93 LEU A O 1
ATOM 748 N N . VAL A 1 94 ? 1.415 -25.854 10.510 1.00 83.12 94 VAL A N 1
ATOM 749 C CA . VAL A 1 94 ? 2.277 -26.999 10.228 1.00 83.12 94 VAL A CA 1
ATOM 750 C C . VAL A 1 94 ? 2.844 -26.789 8.832 1.00 83.12 94 VAL A C 1
ATOM 752 O O . VAL A 1 94 ? 2.201 -27.092 7.829 1.00 83.12 94 VAL A O 1
ATOM 755 N N . LEU A 1 95 ? 4.030 -26.195 8.774 1.00 83.69 95 LEU A N 1
ATOM 756 C CA . LEU A 1 95 ? 4.858 -26.251 7.583 1.00 83.69 95 LEU A CA 1
ATOM 757 C C . LEU A 1 95 ? 5.448 -27.659 7.542 1.00 83.69 95 LEU A C 1
ATOM 759 O O . LEU A 1 95 ? 6.167 -28.054 8.459 1.00 83.69 95 LEU A O 1
ATOM 763 N N . GLU A 1 96 ? 5.103 -28.434 6.518 1.00 82.00 96 GLU A N 1
ATOM 764 C CA . GLU A 1 96 ? 5.840 -29.661 6.235 1.00 82.00 96 GLU A CA 1
ATOM 765 C C . GLU A 1 96 ? 7.271 -29.243 5.887 1.00 82.00 96 GLU A C 1
ATOM 767 O O . GLU A 1 96 ? 7.498 -28.551 4.894 1.00 82.00 96 GLU A O 1
ATOM 772 N N . GLU A 1 97 ? 8.236 -29.591 6.740 1.00 77.12 97 GLU A N 1
ATOM 773 C CA . GLU A 1 97 ? 9.642 -29.460 6.375 1.00 77.12 97 GLU A CA 1
ATOM 774 C C . GLU A 1 97 ? 9.894 -30.386 5.184 1.00 77.12 97 GLU A C 1
ATOM 776 O O . GLU A 1 97 ? 9.949 -31.609 5.329 1.00 77.12 97 GLU A O 1
ATOM 781 N N . GLU A 1 98 ? 10.046 -29.811 3.991 1.00 78.94 98 GLU A N 1
ATOM 782 C CA . GLU A 1 98 ? 10.626 -30.555 2.883 1.00 78.94 98 GLU A CA 1
ATOM 783 C C . GLU A 1 98 ? 12.068 -30.899 3.256 1.00 78.94 98 GLU A C 1
ATOM 785 O O . GLU A 1 98 ? 12.934 -30.032 3.398 1.00 78.94 98 GLU A O 1
ATOM 790 N N . THR A 1 99 ? 12.335 -32.190 3.441 1.00 79.38 99 THR A N 1
ATOM 791 C CA . THR A 1 99 ? 13.692 -32.669 3.673 1.00 79.38 99 THR A CA 1
ATOM 792 C C . THR A 1 99 ? 14.504 -32.451 2.404 1.00 79.38 99 THR A C 1
ATOM 794 O O . THR A 1 99 ? 14.258 -33.106 1.387 1.00 79.38 99 THR A O 1
ATOM 797 N N . LEU A 1 100 ? 15.480 -31.546 2.464 1.00 77.00 100 LEU A N 1
ATOM 798 C CA . LEU A 1 100 ? 16.451 -31.387 1.387 1.00 77.00 100 LEU A CA 1
ATOM 799 C C . LEU A 1 100 ? 17.211 -32.710 1.179 1.00 77.00 100 LEU A C 1
ATOM 801 O O . LEU A 1 100 ? 17.510 -33.402 2.157 1.00 77.00 100 LEU A O 1
ATOM 805 N N . PRO A 1 101 ? 17.535 -33.078 -0.072 1.00 78.44 101 PRO A N 1
ATOM 806 C CA . PRO A 1 101 ? 18.302 -34.285 -0.340 1.00 78.44 101 PRO A CA 1
ATOM 807 C C . PRO A 1 101 ? 19.680 -34.202 0.328 1.00 78.44 101 PRO A C 1
ATOM 809 O O . PRO A 1 101 ? 20.370 -33.185 0.228 1.00 78.44 101 PRO A O 1
ATOM 812 N N . GLU A 1 102 ? 20.101 -35.284 0.986 1.00 79.62 102 GLU A N 1
ATOM 813 C CA . GLU A 1 102 ? 21.462 -35.385 1.510 1.00 79.62 102 GLU A CA 1
ATOM 814 C C . GLU A 1 102 ? 22.468 -35.387 0.353 1.00 79.62 102 GLU A C 1
ATOM 816 O O . GLU A 1 102 ? 22.426 -36.235 -0.543 1.00 79.62 102 GLU A O 1
ATOM 821 N N . ILE A 1 103 ? 23.402 -34.437 0.382 1.00 82.06 103 ILE A N 1
ATOM 822 C CA . ILE A 1 103 ? 24.503 -34.383 -0.577 1.00 82.06 103 ILE A CA 1
ATOM 823 C C . ILE A 1 103 ? 25.546 -35.415 -0.140 1.00 82.06 103 ILE A C 1
ATOM 825 O O . ILE A 1 103 ? 26.326 -35.174 0.780 1.00 82.06 103 ILE A O 1
ATOM 829 N N . SER A 1 104 ? 25.532 -36.583 -0.780 1.00 74.25 104 SER A N 1
ATOM 830 C CA . SER A 1 104 ? 26.453 -37.696 -0.493 1.00 74.25 104 SER A CA 1
ATOM 831 C C . SER A 1 104 ? 27.598 -37.830 -1.505 1.00 74.25 104 SER A C 1
ATOM 833 O O . SER A 1 104 ? 28.513 -38.628 -1.300 1.00 74.25 104 SER A O 1
ATOM 835 N N . GLU A 1 105 ? 27.575 -37.033 -2.575 1.00 82.75 105 GLU A N 1
ATOM 836 C CA . GLU A 1 105 ? 28.543 -37.065 -3.673 1.00 82.75 105 GLU A CA 1
ATOM 837 C C . GLU A 1 105 ? 29.394 -35.783 -3.720 1.00 82.75 105 GLU A C 1
ATOM 839 O O . GLU A 1 105 ? 29.023 -34.746 -3.172 1.00 82.75 105 GLU A O 1
ATOM 844 N N . GLU A 1 106 ? 30.532 -35.829 -4.422 1.00 82.75 106 GLU A N 1
ATOM 845 C CA . GLU A 1 106 ? 31.396 -34.654 -4.651 1.00 82.75 106 GLU A CA 1
ATOM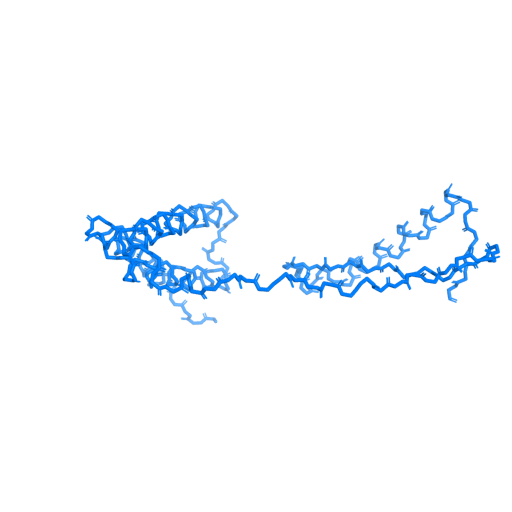 846 C C . GLU A 1 106 ? 30.735 -33.575 -5.532 1.00 82.75 106 GLU A C 1
ATOM 848 O O . GLU A 1 106 ? 31.241 -32.457 -5.636 1.00 82.75 106 GLU A O 1
ATOM 853 N N . ARG A 1 107 ? 29.612 -33.900 -6.187 1.00 83.38 107 ARG A N 1
ATOM 854 C CA . ARG A 1 107 ? 28.833 -33.002 -7.046 1.00 83.38 107 ARG A CA 1
ATOM 855 C C . ARG A 1 107 ? 27.373 -33.003 -6.604 1.00 83.38 107 ARG A C 1
ATOM 857 O O . ARG A 1 107 ? 26.834 -34.035 -6.227 1.00 83.38 107 ARG A O 1
ATOM 864 N N . ALA A 1 108 ? 26.725 -31.848 -6.697 1.00 84.75 108 ALA A N 1
ATOM 865 C CA . ALA A 1 108 ? 25.309 -31.696 -6.390 1.00 84.75 108 ALA A CA 1
ATOM 866 C C . ALA A 1 108 ? 24.645 -30.741 -7.381 1.00 84.75 108 ALA A C 1
ATOM 868 O O . ALA A 1 108 ? 25.290 -29.837 -7.916 1.00 84.75 108 ALA A O 1
ATOM 869 N N . ASN A 1 109 ? 23.344 -30.926 -7.597 1.00 85.62 109 ASN A N 1
ATOM 870 C CA . ASN A 1 109 ? 22.539 -29.951 -8.321 1.00 85.62 109 ASN A CA 1
ATOM 871 C C . ASN A 1 109 ? 22.284 -28.741 -7.417 1.00 85.62 109 ASN A C 1
ATOM 873 O O . ASN A 1 109 ? 21.898 -28.900 -6.260 1.00 85.62 109 ASN A O 1
ATOM 877 N N . LEU A 1 110 ? 22.466 -27.540 -7.962 1.00 82.88 110 LEU A N 1
ATOM 878 C CA . LEU A 1 110 ? 22.147 -26.285 -7.291 1.00 82.88 110 LEU A CA 1
ATOM 879 C C . LEU A 1 110 ? 20.944 -25.646 -7.985 1.00 82.88 110 LEU A C 1
ATOM 881 O O . LEU A 1 110 ? 21.030 -25.285 -9.158 1.00 82.88 110 LEU A O 1
ATOM 885 N N . LEU A 1 111 ? 19.841 -25.482 -7.253 1.00 84.38 111 LEU A N 1
ATOM 886 C CA . LEU A 1 111 ? 18.734 -24.620 -7.659 1.00 8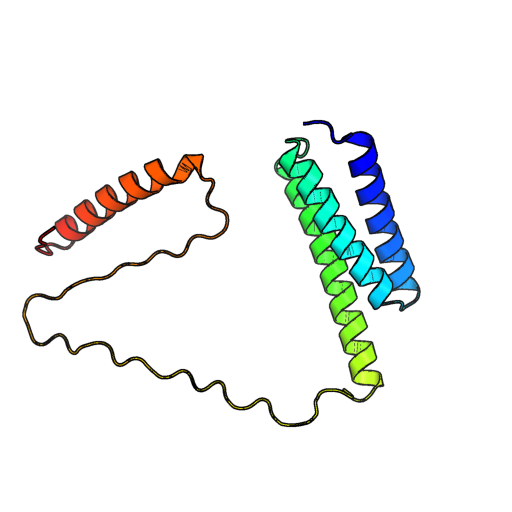4.38 111 LEU A CA 1
ATOM 887 C C . LEU A 1 111 ? 18.865 -23.292 -6.914 1.00 84.38 111 LEU A C 1
ATOM 889 O O . LEU A 1 111 ? 18.888 -23.268 -5.685 1.00 84.38 111 LEU A O 1
ATOM 893 N N . PHE A 1 112 ? 18.958 -22.197 -7.661 1.00 83.19 112 PHE A N 1
ATOM 894 C CA . PHE A 1 112 ? 18.975 -20.849 -7.108 1.00 83.19 112 PHE A CA 1
ATOM 895 C C . PHE A 1 112 ? 17.778 -20.076 -7.652 1.00 83.19 112 PHE A C 1
ATOM 897 O O . PHE A 1 112 ? 17.714 -19.781 -8.845 1.00 83.19 112 PHE A O 1
ATOM 904 N N . GLU A 1 113 ? 16.826 -19.776 -6.775 1.00 86.38 113 GLU A N 1
ATOM 905 C CA . GLU A 1 113 ? 15.629 -19.009 -7.102 1.00 86.38 113 GLU A CA 1
ATOM 906 C C . GLU A 1 113 ? 15.720 -17.612 -6.488 1.00 86.38 113 GLU A C 1
ATOM 908 O O . GLU A 1 113 ? 16.086 -17.449 -5.323 1.00 86.38 113 GLU A O 1
ATOM 913 N N . ILE A 1 114 ? 15.372 -16.597 -7.279 1.00 86.44 114 ILE A N 1
ATOM 914 C CA . ILE A 1 114 ? 15.214 -15.225 -6.801 1.00 86.44 114 ILE A CA 1
ATOM 915 C C . ILE A 1 114 ? 13.772 -14.809 -7.068 1.00 86.44 114 ILE A C 1
ATOM 917 O O . ILE A 1 114 ? 13.389 -14.568 -8.213 1.00 86.44 114 ILE A O 1
ATOM 921 N N . GLY A 1 115 ? 12.988 -14.685 -6.000 1.00 88.75 115 GLY A N 1
ATOM 922 C CA . GLY A 1 115 ? 11.704 -13.997 -6.058 1.00 88.75 115 GLY A CA 1
ATOM 923 C C . GLY A 1 115 ? 11.929 -12.498 -6.244 1.00 88.75 115 GLY A C 1
ATOM 924 O O . GLY A 1 115 ? 12.692 -11.886 -5.495 1.00 88.75 115 GLY A O 1
ATOM 925 N N . VAL A 1 116 ? 11.275 -11.903 -7.240 1.00 84.75 116 VAL A N 1
ATOM 926 C CA . VAL A 1 116 ? 11.290 -10.453 -7.461 1.00 84.75 116 VAL A CA 1
ATOM 927 C C . VAL A 1 116 ? 9.886 -9.890 -7.298 1.00 84.75 116 VAL A C 1
ATOM 929 O O . VAL A 1 116 ? 8.929 -10.393 -7.883 1.00 84.75 116 VAL A O 1
ATOM 932 N N . GLU A 1 117 ? 9.770 -8.815 -6.528 1.00 83.31 117 GLU A N 1
ATOM 933 C CA . GLU A 1 117 ? 8.568 -7.989 -6.463 1.00 83.31 117 GLU A CA 1
ATOM 934 C C . GLU A 1 117 ? 8.872 -6.649 -7.143 1.00 83.31 117 GLU A C 1
ATOM 936 O O . GLU A 1 117 ? 9.969 -6.111 -7.007 1.00 83.31 117 GLU A O 1
ATOM 941 N N . GLU A 1 118 ? 7.917 -6.125 -7.914 1.00 84.25 118 GLU A N 1
ATOM 942 C CA . GLU A 1 118 ? 8.013 -4.814 -8.580 1.00 84.25 118 GLU A CA 1
ATOM 943 C C . GLU A 1 118 ? 9.139 -4.647 -9.637 1.00 84.25 118 GLU A C 1
ATOM 945 O O . GLU A 1 118 ? 9.409 -3.520 -10.052 1.00 84.25 118 GLU A O 1
ATOM 950 N N . LEU A 1 119 ? 9.767 -5.725 -10.141 1.00 84.50 119 LEU A N 1
ATOM 951 C CA . LEU A 1 119 ? 10.744 -5.635 -11.246 1.00 84.50 119 LEU A CA 1
ATOM 952 C C . LEU A 1 119 ? 10.056 -5.171 -12.550 1.00 84.50 119 LEU A C 1
ATOM 954 O O . LEU A 1 119 ? 9.165 -5.872 -13.047 1.00 84.50 119 LEU A O 1
ATOM 958 N N . PRO A 1 120 ? 10.456 -4.033 -13.153 1.00 86.56 120 PRO A N 1
ATOM 959 C CA . PRO A 1 120 ? 9.904 -3.604 -14.433 1.00 86.56 120 PRO A CA 1
ATOM 960 C C . PRO A 1 120 ? 10.209 -4.621 -15.539 1.00 86.56 120 PRO A C 1
ATOM 962 O O . PRO A 1 120 ? 11.332 -5.100 -15.663 1.00 86.56 120 PRO A O 1
ATOM 965 N N . ASN A 1 121 ? 9.230 -4.909 -16.404 1.00 86.50 121 ASN A N 1
ATOM 966 C CA . ASN A 1 121 ? 9.404 -5.869 -17.505 1.00 86.50 121 ASN A CA 1
ATOM 967 C C . ASN A 1 121 ? 10.591 -5.511 -18.423 1.00 86.50 121 ASN A C 1
ATOM 969 O O . ASN A 1 121 ? 11.325 -6.399 -18.845 1.00 86.50 121 ASN A O 1
ATOM 973 N N . ALA A 1 122 ? 10.812 -4.214 -18.663 1.00 90.38 122 ALA A N 1
ATOM 974 C CA . ALA A 1 122 ? 11.913 -3.720 -19.488 1.00 90.38 122 ALA A CA 1
ATOM 975 C C . ALA A 1 122 ? 13.306 -4.077 -18.935 1.00 90.38 122 ALA A C 1
ATOM 977 O O . ALA A 1 122 ? 14.262 -4.141 -19.704 1.00 90.38 122 ALA A O 1
ATOM 978 N N . ASP A 1 123 ? 13.415 -4.336 -17.629 1.00 92.44 123 ASP A N 1
ATOM 979 C CA . ASP A 1 123 ? 14.679 -4.655 -16.965 1.00 92.44 123 ASP A CA 1
ATOM 980 C C . ASP A 1 123 ? 14.923 -6.170 -16.855 1.00 92.44 123 ASP A C 1
ATOM 982 O O . ASP A 1 123 ? 16.023 -6.587 -16.490 1.00 92.44 123 ASP A O 1
ATOM 986 N N . LEU A 1 124 ? 13.932 -7.009 -17.185 1.00 91.62 124 LEU A N 1
ATOM 987 C CA . LEU A 1 124 ? 13.994 -8.460 -16.981 1.00 91.62 124 LEU A CA 1
ATOM 988 C C . LEU A 1 124 ? 15.138 -9.117 -17.764 1.00 91.62 124 LEU A C 1
ATOM 990 O O . LEU A 1 124 ? 15.911 -9.884 -17.195 1.00 91.62 124 LEU A O 1
ATOM 994 N N . GLU A 1 125 ? 15.276 -8.805 -19.055 1.00 94.81 125 GLU A N 1
ATOM 995 C CA . GLU A 1 125 ? 16.326 -9.395 -19.899 1.00 94.81 125 GLU A CA 1
ATOM 996 C C . GLU A 1 125 ? 17.729 -9.014 -19.408 1.00 94.81 125 GLU A C 1
ATOM 998 O O . GLU A 1 125 ? 18.622 -9.860 -19.318 1.00 94.81 125 GLU A O 1
ATOM 1003 N N . ALA A 1 126 ? 17.912 -7.747 -19.024 1.00 94.88 126 ALA A N 1
ATOM 1004 C CA . ALA A 1 126 ? 19.172 -7.261 -18.477 1.00 94.88 126 ALA A CA 1
ATOM 1005 C C . ALA A 1 126 ? 19.484 -7.908 -17.118 1.00 94.88 126 ALA A C 1
ATOM 1007 O O . ALA A 1 126 ? 20.627 -8.294 -16.869 1.00 94.88 126 ALA A O 1
ATOM 1008 N N . ALA A 1 127 ? 18.477 -8.068 -16.253 1.00 93.06 127 ALA A N 1
ATOM 1009 C CA . ALA A 1 127 ? 18.624 -8.726 -14.960 1.00 93.06 127 ALA A CA 1
ATOM 1010 C C . ALA A 1 127 ? 19.065 -10.191 -15.113 1.00 93.06 127 ALA A C 1
ATOM 1012 O O . ALA A 1 127 ? 20.022 -10.599 -14.456 1.00 93.06 127 ALA A O 1
ATOM 1013 N N . ILE A 1 128 ? 18.438 -10.948 -16.022 1.00 92.75 128 ILE A N 1
ATOM 1014 C CA . ILE A 1 128 ? 18.808 -12.343 -16.315 1.00 92.75 128 ILE A CA 1
ATOM 1015 C C . ILE A 1 128 ? 20.249 -12.417 -16.829 1.00 92.75 128 ILE A C 1
ATOM 1017 O O . ILE A 1 128 ? 21.066 -13.149 -16.270 1.00 92.75 128 ILE A O 1
ATOM 1021 N N . SER A 1 129 ? 20.595 -11.613 -17.841 1.00 95.44 129 SER A N 1
ATOM 1022 C CA . SER A 1 129 ? 21.945 -11.617 -18.420 1.00 95.44 129 SER A CA 1
ATOM 1023 C C . SER A 1 129 ? 23.023 -11.280 -17.384 1.00 95.44 129 SER A C 1
ATOM 1025 O O . SER A 1 129 ? 24.092 -11.892 -17.377 1.00 95.44 129 SER A O 1
ATOM 1027 N N . ASN A 1 130 ? 22.766 -10.304 -16.510 1.00 94.69 130 ASN A N 1
ATOM 1028 C CA . ASN A 1 130 ? 23.708 -9.923 -15.461 1.00 94.69 130 ASN A CA 1
ATOM 1029 C C . ASN A 1 130 ? 23.847 -11.026 -14.408 1.00 94.69 130 ASN A C 1
ATOM 1031 O O . ASN A 1 130 ? 24.962 -11.336 -13.990 1.00 94.69 130 ASN A O 1
ATOM 1035 N N . LEU A 1 131 ? 22.736 -11.643 -14.001 1.00 93.12 131 LEU A N 1
ATOM 1036 C CA . LEU A 1 131 ? 22.744 -12.723 -13.022 1.00 93.12 131 LEU A CA 1
ATOM 1037 C C . LEU A 1 131 ? 23.560 -13.924 -13.516 1.00 93.12 131 LEU A C 1
ATOM 1039 O O . LEU A 1 131 ? 24.399 -14.435 -12.777 1.00 93.12 131 LEU A O 1
ATOM 1043 N N . GLU A 1 132 ? 23.385 -14.330 -14.775 1.00 92.25 132 GLU A N 1
ATOM 1044 C CA . GLU A 1 132 ? 24.169 -15.416 -15.369 1.00 92.25 132 GLU A CA 1
ATOM 1045 C C . GLU A 1 132 ? 25.674 -15.122 -15.358 1.00 92.25 132 GLU A C 1
ATOM 1047 O O . GLU A 1 132 ? 26.479 -16.000 -15.041 1.00 92.25 132 GLU A O 1
ATOM 1052 N N . GLN A 1 133 ? 26.072 -13.893 -15.700 1.00 94.81 133 GLN A N 1
ATOM 1053 C CA . GLN A 1 133 ? 27.481 -13.494 -15.689 1.00 94.81 133 GLN A CA 1
ATOM 1054 C C . GLN A 1 133 ? 28.060 -13.505 -14.272 1.00 94.81 133 GLN A C 1
ATOM 1056 O O . GLN A 1 133 ? 29.157 -14.028 -14.060 1.00 94.81 133 GLN A O 1
ATOM 1061 N N . LEU A 1 134 ? 27.314 -12.972 -13.302 1.00 94.50 134 LEU A N 1
ATOM 1062 C CA . LEU A 1 134 ? 27.737 -12.904 -11.906 1.00 94.50 134 LEU A CA 1
ATOM 1063 C C . LEU A 1 134 ? 27.851 -14.292 -11.272 1.00 94.50 134 LEU A C 1
ATOM 1065 O O . LEU A 1 134 ? 28.834 -14.550 -10.584 1.00 94.50 134 LEU A O 1
ATOM 1069 N N . ILE A 1 135 ? 26.909 -15.202 -11.538 1.00 92.06 135 ILE A N 1
ATOM 1070 C CA . ILE A 1 135 ? 26.975 -16.582 -11.033 1.00 92.06 135 ILE A CA 1
ATOM 1071 C C . ILE A 1 135 ? 28.193 -17.306 -11.612 1.00 92.06 135 ILE A C 1
ATOM 1073 O O . ILE A 1 135 ? 28.941 -17.937 -10.867 1.00 92.06 135 ILE A O 1
ATOM 1077 N N . LYS A 1 136 ? 28.448 -17.181 -12.920 1.00 91.94 136 LYS A N 1
ATOM 1078 C CA . LYS A 1 136 ? 29.623 -17.802 -13.555 1.00 91.94 136 LYS A CA 1
ATOM 1079 C C . LYS A 1 136 ? 30.933 -17.283 -12.958 1.00 91.94 136 LYS A C 1
ATOM 1081 O O . LYS A 1 136 ? 31.831 -18.080 -12.696 1.00 91.94 136 LYS A O 1
ATOM 1086 N N . ALA A 1 137 ? 31.033 -15.972 -12.725 1.00 94.50 137 ALA A N 1
ATOM 1087 C CA . ALA A 1 137 ? 32.194 -15.364 -12.079 1.00 94.50 137 ALA A CA 1
ATOM 1088 C C . ALA A 1 137 ? 32.359 -15.853 -10.630 1.00 94.50 137 ALA A C 1
ATOM 1090 O O . ALA A 1 137 ? 33.441 -16.290 -10.250 1.00 94.50 137 ALA A O 1
ATOM 1091 N N . LEU A 1 138 ? 31.271 -15.870 -9.855 1.00 93.75 138 LEU A N 1
ATOM 1092 C CA . LEU A 1 138 ? 31.263 -16.332 -8.467 1.00 93.75 138 LEU A CA 1
ATOM 1093 C C . LEU A 1 138 ? 31.729 -17.789 -8.336 1.00 93.75 138 LEU A C 1
ATOM 1095 O O . LEU A 1 138 ? 32.539 -18.096 -7.461 1.00 93.75 138 LEU A O 1
ATOM 1099 N N . LEU A 1 139 ? 31.231 -18.685 -9.195 1.00 92.38 139 LEU A N 1
ATOM 1100 C CA . LEU A 1 139 ? 31.621 -20.097 -9.195 1.00 92.38 139 LEU A CA 1
ATOM 1101 C C . LEU A 1 139 ? 33.105 -20.267 -9.543 1.00 92.38 139 LEU A C 1
ATOM 1103 O O . LEU A 1 139 ? 33.803 -21.031 -8.877 1.00 92.38 139 LEU A O 1
ATOM 1107 N N . LEU A 1 140 ? 33.604 -19.506 -10.525 1.00 93.75 140 LEU A N 1
ATOM 1108 C CA . LEU A 1 140 ? 35.018 -19.506 -10.904 1.00 93.75 140 LEU A CA 1
ATOM 1109 C C . LEU A 1 140 ? 35.915 -19.032 -9.748 1.00 93.75 140 LEU A C 1
ATOM 1111 O O . LEU A 1 140 ? 36.881 -19.713 -9.402 1.00 93.75 140 LEU A O 1
ATOM 1115 N N . ASP A 1 141 ? 35.575 -17.902 -9.123 1.00 96.31 141 ASP A N 1
ATOM 1116 C CA . ASP A 1 141 ? 36.322 -17.326 -7.998 1.00 96.31 141 ASP A CA 1
ATOM 1117 C C . ASP A 1 141 ? 36.316 -18.257 -6.777 1.00 96.31 141 ASP A C 1
ATOM 1119 O O . ASP A 1 141 ? 37.317 -18.379 -6.063 1.00 96.31 141 ASP A O 1
ATOM 1123 N N . SER A 1 142 ? 35.210 -18.980 -6.586 1.00 93.25 142 SER A N 1
ATOM 1124 C CA . SER A 1 142 ? 35.048 -19.998 -5.543 1.00 93.25 142 SER A CA 1
ATOM 1125 C C . SER A 1 142 ? 35.704 -21.338 -5.893 1.00 93.25 142 SER A C 1
ATOM 1127 O O . SER A 1 142 ? 35.706 -22.245 -5.063 1.00 93.25 142 SER A O 1
ATOM 1129 N N . ARG A 1 143 ? 36.288 -21.470 -7.095 1.00 93.62 143 ARG A N 1
ATOM 1130 C CA . ARG A 1 143 ? 36.900 -22.703 -7.624 1.00 93.62 143 ARG A CA 1
ATOM 1131 C C . ARG A 1 143 ? 35.939 -23.895 -7.639 1.00 93.62 143 ARG A C 1
ATOM 1133 O O . ARG A 1 143 ? 36.356 -25.032 -7.431 1.00 93.62 143 ARG A O 1
ATOM 1140 N N . LEU A 1 144 ? 34.659 -23.625 -7.878 1.00 89.88 144 LEU A N 1
ATOM 1141 C CA . LEU A 1 144 ? 33.626 -24.640 -8.022 1.00 89.88 144 LEU A CA 1
ATOM 1142 C C . LEU A 1 144 ? 33.467 -24.981 -9.502 1.00 89.88 144 LEU A C 1
ATOM 1144 O O . LEU A 1 144 ? 33.111 -24.130 -10.319 1.00 89.88 144 LEU A O 1
ATOM 1148 N N . GLU A 1 145 ? 33.738 -26.236 -9.850 1.00 89.56 145 GLU A N 1
ATOM 1149 C CA . GLU A 1 145 ? 33.423 -26.754 -11.178 1.00 89.56 145 GLU A CA 1
ATOM 1150 C C . GLU A 1 145 ? 31.906 -26.872 -11.343 1.00 89.56 145 GLU A C 1
ATOM 1152 O O . GLU A 1 145 ? 31.203 -27.308 -10.431 1.00 89.56 145 GLU A O 1
ATOM 1157 N N . TYR A 1 146 ? 31.396 -26.515 -12.520 1.00 87.62 146 TYR A N 1
ATOM 1158 C CA . TYR A 1 146 ? 29.977 -26.629 -12.835 1.00 87.62 146 TYR A CA 1
ATOM 1159 C C . TYR A 1 146 ? 29.771 -27.093 -14.275 1.00 87.62 146 TYR A C 1
ATOM 1161 O O . TYR A 1 146 ? 30.604 -26.860 -15.153 1.00 87.62 146 TYR A O 1
ATOM 1169 N N . ASN A 1 147 ? 28.622 -27.723 -14.503 1.00 83.88 147 ASN A N 1
ATOM 1170 C CA . ASN A 1 147 ? 28.117 -28.058 -15.826 1.00 83.88 147 ASN A CA 1
ATOM 1171 C C . ASN A 1 147 ? 26.820 -27.259 -16.043 1.00 83.88 147 ASN A C 1
ATOM 1173 O O . ASN A 1 147 ? 26.040 -27.106 -15.104 1.00 83.88 147 ASN A O 1
ATOM 1177 N N . THR A 1 148 ? 26.608 -26.751 -17.256 1.00 68.06 148 THR A N 1
ATOM 1178 C CA . THR A 1 148 ? 25.371 -26.069 -17.690 1.00 68.06 148 THR A CA 1
ATOM 1179 C C . TH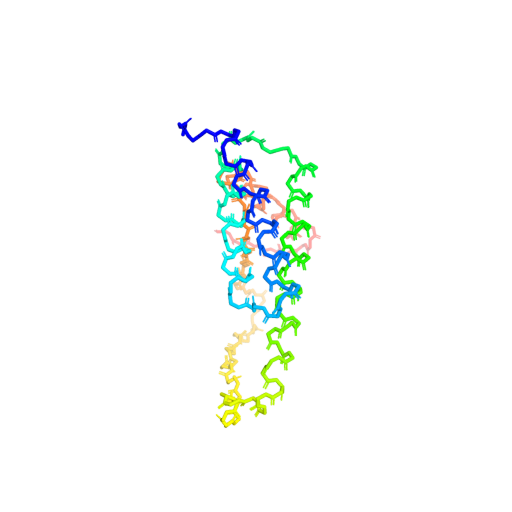R A 1 148 ? 24.525 -26.965 -18.564 1.00 68.06 148 THR A C 1
ATOM 1181 O O . THR A 1 148 ? 25.138 -27.710 -19.364 1.00 68.06 148 THR A O 1
#

Foldseek 3Di:
DPDDLVVLVVLLVVLLVQLVVCLVVLNLVSNVVSLVSNVVSLVVCVVVVNADPVRNVVSVVSSVVSVVSSVVSVVVVCVVVVNPPPDDDDPPPPDDPPDDDDPPDPDDDDDDDDDDDPDDPVCVVVVVVVVVVVVVVVCVVVVHDDDD